Protein AF-A0A1H9HFQ7-F1 (afdb_monomer)

Structure (mmCIF, N/CA/C/O backbone):
data_AF-A0A1H9HFQ7-F1
#
_entry.id   AF-A0A1H9HFQ7-F1
#
loop_
_atom_site.group_PDB
_atom_site.id
_atom_site.type_symbol
_atom_site.label_atom_id
_atom_site.label_alt_id
_atom_site.label_comp_id
_atom_site.label_asym_id
_atom_site.label_entity_id
_atom_site.label_seq_id
_atom_site.pdbx_PDB_ins_code
_atom_site.Cartn_x
_atom_site.Cartn_y
_atom_site.Cartn_z
_atom_site.occupancy
_atom_site.B_iso_or_equiv
_atom_site.auth_seq_id
_atom_site.auth_comp_id
_atom_site.auth_asym_id
_atom_site.auth_atom_id
_atom_site.pdbx_PDB_model_num
ATOM 1 N N . MET A 1 1 ? 11.661 -43.656 69.652 1.00 51.31 1 MET A N 1
ATOM 2 C CA . MET A 1 1 ? 12.374 -43.570 68.359 1.00 51.31 1 MET A CA 1
ATOM 3 C C . MET A 1 1 ? 11.639 -44.403 67.321 1.00 51.31 1 MET A C 1
ATOM 5 O O . MET A 1 1 ? 11.671 -45.620 67.423 1.00 51.31 1 MET A O 1
ATOM 9 N N . LYS A 1 2 ? 10.961 -43.756 66.368 1.00 40.25 2 LYS A N 1
ATOM 10 C CA . LYS A 1 2 ? 10.751 -44.226 64.988 1.00 40.25 2 LYS A CA 1
ATOM 11 C C . LYS A 1 2 ? 10.043 -43.105 64.226 1.00 40.25 2 LYS A C 1
ATOM 13 O O . LYS A 1 2 ? 8.890 -42.792 64.491 1.00 40.25 2 LYS A O 1
ATOM 18 N N . ASN A 1 3 ? 10.821 -42.465 63.359 1.00 47.88 3 ASN A N 1
ATOM 19 C CA . ASN A 1 3 ? 10.400 -41.450 62.406 1.00 47.88 3 ASN A CA 1
ATOM 20 C C . ASN A 1 3 ? 9.482 -42.077 61.359 1.00 47.88 3 ASN A C 1
ATOM 22 O O . ASN A 1 3 ? 9.790 -43.151 60.841 1.00 47.88 3 ASN A O 1
ATOM 26 N N . THR A 1 4 ? 8.437 -41.370 60.946 1.00 53.72 4 THR A N 1
ATOM 27 C CA . THR A 1 4 ? 7.899 -41.540 59.592 1.00 53.72 4 THR A CA 1
ATOM 28 C C . THR A 1 4 ? 7.445 -40.182 59.082 1.00 53.72 4 THR A C 1
ATOM 30 O O . THR A 1 4 ? 6.406 -39.654 59.459 1.00 53.72 4 THR A O 1
ATOM 33 N N . LEU A 1 5 ? 8.326 -39.596 58.276 1.00 49.34 5 LEU A N 1
ATOM 34 C CA . LEU A 1 5 ? 8.140 -38.367 57.527 1.00 49.34 5 LEU A CA 1
ATOM 35 C C . LEU A 1 5 ? 7.297 -38.716 56.290 1.00 49.34 5 LEU A C 1
ATOM 37 O O . LEU A 1 5 ? 7.751 -39.488 55.448 1.00 49.34 5 LEU A O 1
ATOM 41 N N . VAL A 1 6 ? 6.080 -38.184 56.185 1.00 53.50 6 VAL A N 1
ATOM 42 C CA . VAL A 1 6 ? 5.262 -38.296 54.968 1.00 53.50 6 VAL A CA 1
ATOM 43 C C . VAL A 1 6 ? 5.455 -37.014 54.167 1.00 53.50 6 VAL A C 1
ATOM 45 O O . VAL A 1 6 ? 4.926 -35.961 54.512 1.00 53.50 6 VAL A O 1
ATOM 48 N N . LEU A 1 7 ? 6.275 -37.109 53.122 1.00 48.75 7 LEU A N 1
ATOM 49 C CA . LEU A 1 7 ? 6.513 -36.053 52.146 1.00 48.75 7 LEU A CA 1
ATOM 50 C C . LEU A 1 7 ? 5.450 -36.187 51.045 1.00 48.75 7 LEU A C 1
ATOM 52 O O . LEU A 1 7 ? 5.509 -37.120 50.245 1.00 48.75 7 LEU A O 1
ATOM 56 N N . LEU A 1 8 ? 4.467 -35.286 51.009 1.00 47.25 8 LEU A N 1
ATOM 57 C CA . LEU A 1 8 ? 3.477 -35.228 49.932 1.00 47.25 8 LEU A CA 1
ATOM 58 C C . LEU A 1 8 ? 3.855 -34.083 48.985 1.00 47.25 8 LEU A C 1
ATOM 60 O O . LEU A 1 8 ? 3.589 -32.911 49.239 1.00 47.25 8 LEU A O 1
ATOM 64 N N . LEU A 1 9 ? 4.553 -34.458 47.913 1.00 52.00 9 LEU A N 1
ATOM 65 C CA . LEU A 1 9 ? 4.860 -33.629 46.751 1.00 52.00 9 LEU A CA 1
ATOM 66 C C . LEU A 1 9 ? 3.558 -33.315 46.005 1.00 52.00 9 LEU A C 1
ATOM 68 O O . LEU A 1 9 ? 3.027 -34.166 45.293 1.00 52.00 9 LEU A O 1
ATOM 72 N N . LEU A 1 10 ? 3.051 -32.092 46.159 1.00 49.75 10 LEU A N 1
ATOM 73 C CA . LEU A 1 10 ? 1.998 -31.555 45.301 1.00 49.75 10 LEU A CA 1
ATOM 74 C C . LEU A 1 10 ? 2.628 -30.977 44.029 1.00 49.75 10 LEU A C 1
ATOM 76 O O . LEU A 1 10 ? 3.191 -29.886 43.991 1.00 49.75 10 LEU A O 1
ATOM 80 N N . SER A 1 11 ? 2.555 -31.832 43.018 1.00 55.56 11 SER A N 1
ATOM 81 C CA . SER A 1 11 ? 2.641 -31.640 41.576 1.00 55.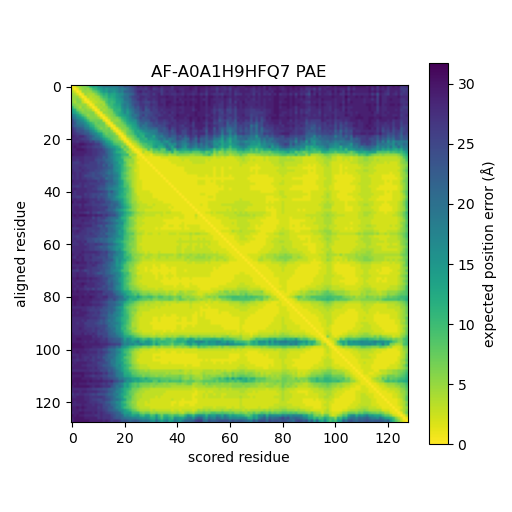56 11 SER A CA 1
ATOM 82 C C . SER A 1 11 ? 2.336 -30.231 41.046 1.00 55.56 11 SER A C 1
ATOM 84 O O . SER A 1 11 ? 1.239 -29.704 41.195 1.00 55.56 11 SER A O 1
ATOM 86 N N . PHE A 1 12 ? 3.324 -29.699 40.319 1.00 50.91 12 PHE A N 1
ATOM 87 C CA . PHE A 1 12 ? 3.217 -29.034 39.012 1.00 50.91 12 PHE A CA 1
ATOM 88 C C . PHE A 1 12 ? 1.823 -28.526 38.601 1.00 50.91 12 PHE A C 1
ATOM 90 O O . PHE A 1 12 ? 1.104 -29.166 37.835 1.00 50.91 12 PHE A O 1
ATOM 97 N N . GLY A 1 13 ? 1.509 -27.296 39.002 1.00 42.75 13 GLY A N 1
ATOM 98 C CA . GLY A 1 13 ? 0.617 -26.427 38.241 1.00 42.75 13 GLY A CA 1
ATOM 99 C C . GLY A 1 13 ? 1.408 -25.740 37.129 1.00 42.75 13 GLY A C 1
ATOM 100 O O . GLY A 1 13 ? 1.849 -24.605 37.293 1.00 42.75 13 GLY A O 1
ATOM 101 N N . LEU A 1 14 ? 1.627 -26.433 36.007 1.00 54.44 14 LEU A N 1
ATOM 102 C CA . LEU A 1 14 ? 2.007 -25.788 34.749 1.00 54.44 14 LEU A CA 1
ATOM 103 C C . LEU A 1 14 ? 0.812 -24.934 34.311 1.00 54.44 14 LEU A C 1
ATOM 105 O O . LEU A 1 14 ? -0.103 -25.408 33.643 1.00 54.44 14 LEU A O 1
ATOM 109 N N . PHE A 1 15 ? 0.799 -23.671 34.731 1.00 53.88 15 PHE A N 1
ATOM 110 C CA . PHE A 1 15 ? -0.054 -22.664 34.121 1.00 53.88 15 PHE A CA 1
ATOM 111 C C . PHE A 1 15 ? 0.430 -22.474 32.683 1.00 53.88 15 PHE A C 1
ATOM 113 O O . PHE A 1 15 ? 1.356 -21.710 32.420 1.00 53.88 15 PHE A O 1
ATOM 120 N N . SER A 1 16 ? -0.176 -23.195 31.743 1.00 52.75 16 SER A N 1
ATOM 121 C CA . SER A 1 16 ? -0.125 -22.839 30.330 1.00 52.75 16 SER A CA 1
ATOM 122 C C . SER A 1 16 ? -0.883 -21.525 30.162 1.00 52.75 16 SER A C 1
ATOM 124 O O . SER A 1 16 ? -2.089 -21.510 29.924 1.00 52.75 16 SER A O 1
ATOM 126 N N . THR A 1 17 ? -0.189 -20.404 30.349 1.00 55.19 17 THR A N 1
ATOM 127 C CA . THR A 1 17 ? -0.710 -19.101 29.955 1.00 55.19 17 THR A CA 1
ATOM 128 C C . THR A 1 17 ? -0.830 -19.086 28.433 1.00 55.19 17 THR A C 1
ATOM 130 O O . THR A 1 17 ? 0.102 -19.351 27.677 1.00 55.19 17 THR A O 1
ATOM 133 N N . THR A 1 18 ? -2.057 -18.874 27.992 1.00 51.81 18 THR A N 1
ATOM 134 C CA . THR A 1 18 ? -2.530 -18.927 26.614 1.00 51.81 18 THR A CA 1
ATOM 135 C C . THR A 1 18 ? -1.880 -17.854 25.735 1.00 51.81 18 THR A C 1
ATOM 137 O O . THR A 1 18 ? -2.074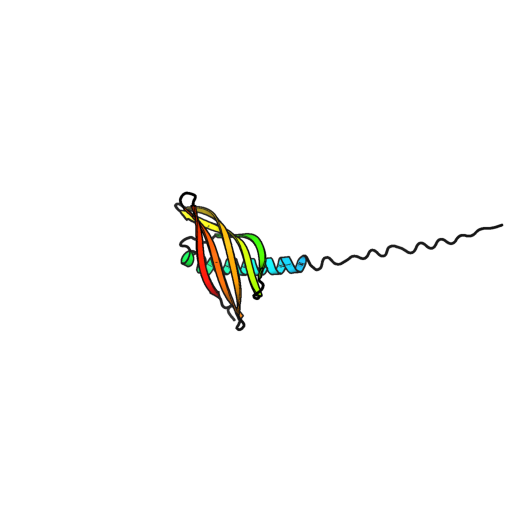 -16.663 25.977 1.00 51.81 18 THR A O 1
ATOM 140 N N . ASN A 1 19 ? -1.206 -18.261 24.653 1.00 51.22 19 ASN A N 1
ATOM 141 C CA . ASN A 1 19 ? -0.770 -17.396 23.542 1.00 51.22 19 ASN A CA 1
ATOM 142 C C . ASN A 1 19 ? -1.953 -16.994 22.630 1.00 51.22 19 ASN A C 1
ATOM 144 O O . ASN A 1 19 ? -1.927 -17.225 21.424 1.00 51.22 19 ASN A O 1
ATOM 148 N N . LEU A 1 20 ? -3.018 -16.410 23.187 1.00 48.84 20 LEU A N 1
ATOM 149 C CA . LEU A 1 20 ? -4.210 -16.029 22.410 1.00 48.84 20 LEU A CA 1
ATOM 150 C C . LEU A 1 20 ? -4.031 -14.718 21.612 1.00 48.84 20 LEU A C 1
ATOM 152 O O . LEU A 1 20 ? -4.886 -14.363 20.809 1.00 48.84 20 LEU A O 1
ATOM 156 N N . SER A 1 21 ? -2.924 -13.996 21.810 1.00 53.66 21 SER A N 1
ATOM 157 C CA . SER A 1 21 ? -2.655 -12.693 21.183 1.00 53.66 21 SER A CA 1
ATOM 158 C C . SER A 1 21 ? -1.915 -12.768 19.843 1.00 53.66 21 SER A C 1
ATOM 160 O O . SER A 1 21 ? -1.909 -11.792 19.097 1.00 53.66 21 SER A O 1
ATOM 162 N N . ALA A 1 22 ? -1.292 -13.903 19.511 1.00 54.16 22 ALA A N 1
ATOM 163 C CA . ALA A 1 22 ? -0.551 -14.055 18.256 1.00 54.16 22 ALA A CA 1
ATOM 164 C C . ALA A 1 22 ? -1.470 -14.391 17.067 1.00 54.16 22 ALA A C 1
ATOM 166 O O . ALA A 1 22 ? -1.236 -13.928 15.954 1.00 54.16 22 ALA A O 1
ATOM 167 N N . GLN A 1 23 ? -2.546 -15.151 17.303 1.00 56.72 23 GLN A N 1
ATOM 168 C CA . GLN A 1 23 ? -3.448 -15.610 16.242 1.00 56.72 23 GLN A CA 1
ATOM 169 C C . GLN A 1 23 ? -4.385 -14.501 15.731 1.00 56.72 23 GLN A C 1
ATOM 171 O O . GLN A 1 23 ? -4.669 -14.453 14.538 1.00 56.72 23 GLN A O 1
ATOM 176 N N . SER A 1 24 ? -4.810 -13.568 16.594 1.00 61.72 24 SER A N 1
ATOM 177 C CA . SER A 1 24 ? -5.664 -12.436 16.194 1.00 61.72 24 SER A CA 1
ATOM 178 C C . SER A 1 24 ? -4.948 -11.424 15.299 1.00 61.72 24 SER A C 1
ATOM 180 O O . SER A 1 24 ? -5.575 -10.794 14.452 1.00 61.72 24 SER A O 1
ATOM 182 N N . ASN A 1 25 ? -3.635 -11.255 15.481 1.00 65.44 25 ASN A N 1
ATOM 183 C CA . ASN A 1 25 ? -2.864 -10.276 14.715 1.00 65.44 25 ASN A CA 1
ATOM 184 C C . ASN A 1 25 ? -2.610 -10.753 13.280 1.00 65.44 25 ASN A C 1
ATOM 186 O O . ASN A 1 25 ? -2.677 -9.940 12.362 1.00 65.44 25 ASN A O 1
ATOM 190 N N . GLY A 1 26 ? -2.391 -12.059 13.084 1.00 78.31 26 GLY A N 1
ATOM 191 C CA . GLY A 1 26 ? -2.193 -12.635 11.751 1.00 78.31 26 GLY A CA 1
ATOM 192 C C . GLY A 1 26 ? -3.435 -12.544 10.859 1.00 78.31 26 GLY A C 1
ATOM 193 O O . GLY A 1 26 ? -3.315 -12.250 9.674 1.00 78.31 26 GLY A O 1
ATOM 194 N N . ASP A 1 27 ? -4.629 -12.732 11.427 1.00 87.38 27 ASP A N 1
ATOM 195 C CA . ASP A 1 27 ? -5.888 -12.607 10.678 1.00 87.38 27 ASP A CA 1
ATOM 196 C C . ASP A 1 27 ? -6.140 -11.159 10.221 1.00 87.38 27 ASP A C 1
ATOM 198 O O . ASP A 1 27 ? -6.446 -10.911 9.054 1.00 87.38 27 ASP A O 1
ATOM 202 N N . LEU A 1 28 ? -5.918 -10.181 11.108 1.00 88.56 28 LEU A N 1
ATOM 203 C CA . LEU A 1 28 ? -6.035 -8.768 10.748 1.00 88.56 28 LEU A CA 1
ATOM 204 C C . LEU A 1 28 ? -5.025 -8.373 9.662 1.00 88.56 28 LEU A C 1
ATOM 206 O O . LEU A 1 28 ? -5.401 -7.714 8.696 1.00 88.56 28 LEU A O 1
ATOM 210 N N . GLU A 1 29 ? -3.759 -8.775 9.793 1.00 90.06 29 GLU A N 1
ATOM 211 C CA . GLU A 1 29 ? -2.727 -8.481 8.791 1.00 90.06 29 GLU A CA 1
ATOM 212 C C . GLU A 1 29 ? -3.088 -9.044 7.418 1.00 90.06 29 GLU A C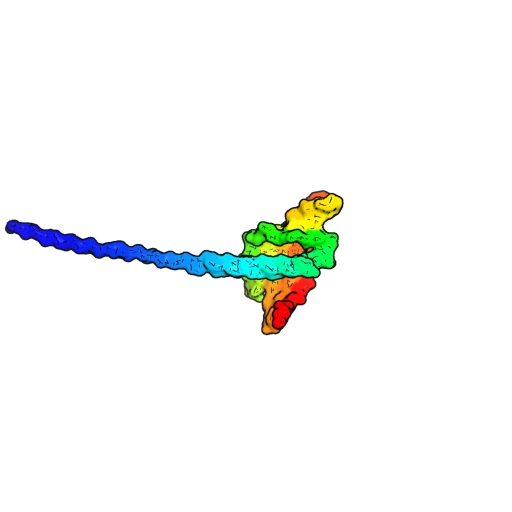 1
ATOM 214 O O . GLU A 1 29 ? -3.002 -8.333 6.414 1.00 90.06 29 GLU A O 1
ATOM 219 N N . TYR A 1 30 ? -3.567 -10.288 7.380 1.00 91.75 30 TYR A N 1
ATOM 220 C CA . TYR A 1 30 ? -4.022 -10.928 6.154 1.00 91.75 30 TYR A CA 1
ATOM 221 C C . TYR A 1 30 ? -5.188 -10.165 5.510 1.00 91.75 30 TYR A C 1
ATOM 223 O O . TYR A 1 30 ? -5.147 -9.859 4.316 1.00 91.75 30 TYR A O 1
ATOM 231 N N . GLN A 1 31 ? -6.210 -9.803 6.291 1.00 92.81 31 GLN A N 1
ATOM 232 C CA . GLN A 1 31 ? -7.367 -9.056 5.788 1.00 92.81 31 GLN A CA 1
ATOM 233 C C . GLN A 1 31 ? -6.975 -7.673 5.256 1.00 92.81 31 GLN A C 1
ATOM 235 O O . GLN A 1 31 ? -7.453 -7.262 4.198 1.00 92.81 31 GLN A O 1
ATOM 240 N N . ILE A 1 32 ? -6.085 -6.965 5.956 1.00 94.88 32 ILE A N 1
ATOM 241 C CA . ILE A 1 32 ? -5.591 -5.649 5.537 1.00 94.88 32 ILE A CA 1
ATOM 242 C C . ILE A 1 32 ? -4.717 -5.751 4.287 1.00 94.88 32 ILE A C 1
ATOM 244 O O . ILE A 1 32 ? -4.863 -4.927 3.386 1.00 94.88 32 ILE A O 1
ATOM 248 N N . THR A 1 33 ? -3.859 -6.766 4.197 1.00 94.88 33 THR A N 1
ATOM 249 C CA . THR A 1 33 ? -3.046 -7.016 3.000 1.00 94.88 33 THR A CA 1
ATOM 250 C C . THR A 1 33 ? -3.945 -7.261 1.799 1.00 94.88 33 THR A C 1
ATOM 252 O O . THR A 1 33 ? -3.848 -6.541 0.814 1.00 94.88 33 THR A O 1
ATOM 255 N N . LYS A 1 34 ? -4.919 -8.169 1.925 1.00 94.75 34 LYS A N 1
ATOM 256 C CA . LYS A 1 34 ? -5.886 -8.463 0.862 1.00 94.75 34 LYS A CA 1
ATOM 257 C C . LYS A 1 34 ? -6.696 -7.232 0.440 1.00 94.75 34 LYS A C 1
ATOM 259 O O . LYS A 1 34 ? -6.946 -7.031 -0.744 1.00 94.75 34 LYS A O 1
ATOM 264 N N . LEU A 1 35 ? -7.111 -6.402 1.398 1.00 95.31 35 LEU A N 1
ATOM 265 C CA . LEU A 1 35 ? -7.819 -5.151 1.120 1.00 95.31 35 LEU A CA 1
ATOM 266 C C . LEU A 1 35 ? -6.963 -4.186 0.290 1.00 95.31 35 LEU A C 1
ATOM 268 O O . LEU A 1 35 ? -7.459 -3.574 -0.656 1.00 95.31 35 LEU A O 1
ATOM 272 N N . LEU A 1 36 ? -5.694 -4.026 0.670 1.00 97.44 36 LEU A N 1
ATOM 273 C CA . LEU A 1 36 ? -4.760 -3.139 -0.013 1.00 97.44 36 LEU A CA 1
ATOM 274 C C . LEU A 1 36 ? -4.326 -3.694 -1.374 1.00 97.44 36 LEU A C 1
ATOM 276 O O . LEU A 1 36 ? -4.165 -2.899 -2.298 1.00 97.44 36 LEU A O 1
ATOM 280 N N . ASP A 1 37 ? -4.187 -5.013 -1.510 1.00 97.31 37 ASP A N 1
ATOM 281 C CA . ASP A 1 37 ? -3.917 -5.681 -2.786 1.00 97.31 37 ASP A CA 1
ATOM 282 C C . ASP A 1 37 ? -5.054 -5.426 -3.772 1.00 97.31 37 ASP A C 1
ATOM 284 O O . ASP A 1 37 ? -4.810 -4.860 -4.832 1.00 97.31 37 ASP A O 1
ATOM 288 N N . ASN A 1 38 ? -6.305 -5.689 -3.377 1.00 96.06 38 ASN A N 1
ATOM 289 C CA . ASN A 1 38 ? -7.475 -5.405 -4.215 1.00 96.06 38 ASN A CA 1
ATOM 290 C C . ASN A 1 38 ? -7.552 -3.920 -4.615 1.00 96.06 38 ASN A C 1
ATOM 292 O O . ASN A 1 38 ? -7.820 -3.586 -5.765 1.00 96.06 38 ASN A O 1
ATOM 296 N N . PHE A 1 39 ? -7.289 -3.004 -3.674 1.00 97.12 39 PHE A N 1
ATOM 297 C CA . PHE A 1 39 ? -7.225 -1.574 -3.982 1.00 97.12 39 PHE A CA 1
ATOM 298 C C . PHE A 1 39 ? -6.141 -1.262 -5.024 1.00 97.12 39 PHE A C 1
ATOM 300 O O . PHE A 1 39 ? -6.351 -0.420 -5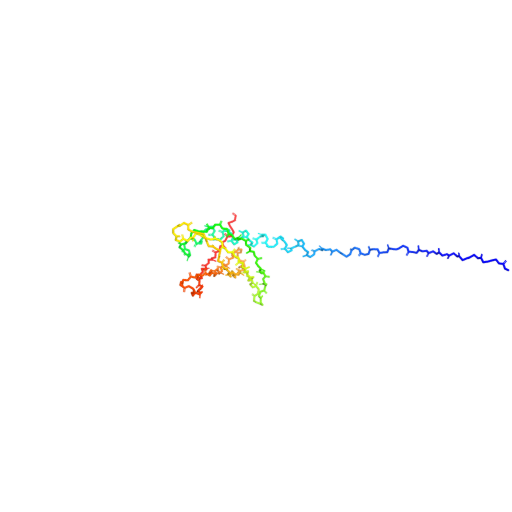.900 1.00 97.12 39 PHE A O 1
ATOM 307 N N . CYS A 1 40 ? -4.969 -1.890 -4.917 1.00 97.88 40 CYS A N 1
ATOM 308 C CA . CYS A 1 40 ? -3.887 -1.648 -5.857 1.00 97.88 40 CYS A CA 1
ATOM 309 C C . CYS A 1 40 ? -4.190 -2.259 -7.231 1.00 97.88 40 CYS A C 1
ATOM 311 O O . CYS A 1 40 ? -3.981 -1.581 -8.234 1.00 97.88 40 CYS A O 1
ATOM 313 N N . ASP A 1 41 ? -4.739 -3.468 -7.290 1.00 97.38 41 ASP A N 1
ATOM 314 C CA . ASP A 1 41 ? -5.189 -4.082 -8.542 1.00 97.38 41 ASP A CA 1
ATOM 315 C C . ASP A 1 41 ? -6.157 -3.164 -9.305 1.00 97.38 41 ASP A C 1
ATOM 317 O O . ASP A 1 41 ? -5.970 -2.921 -10.498 1.00 97.38 41 ASP A O 1
ATOM 321 N N . ASP A 1 42 ? -7.135 -2.576 -8.609 1.00 97.25 42 ASP A N 1
ATOM 322 C CA . ASP A 1 42 ? -8.174 -1.756 -9.239 1.00 97.25 42 ASP A CA 1
ATOM 323 C C . ASP A 1 42 ? -7.710 -0.339 -9.609 1.00 97.25 42 ASP A C 1
ATOM 325 O O . ASP A 1 42 ? -8.148 0.230 -10.615 1.00 97.25 42 ASP A O 1
ATOM 329 N N . TYR A 1 43 ? -6.867 0.288 -8.779 1.00 97.69 43 TYR A N 1
ATOM 330 C CA . TYR A 1 43 ? -6.623 1.733 -8.872 1.00 97.69 43 TYR A CA 1
ATOM 331 C C . TYR A 1 43 ? -5.171 2.132 -9.116 1.00 97.69 43 TYR A C 1
ATOM 333 O O . TYR A 1 43 ? -4.932 3.271 -9.523 1.00 97.69 43 TYR A O 1
ATOM 341 N N . PHE A 1 44 ? -4.193 1.258 -8.885 1.00 97.88 44 PHE A N 1
ATOM 342 C CA . PHE A 1 44 ? -2.785 1.661 -8.827 1.00 97.88 44 PHE A CA 1
ATOM 343 C C . PHE A 1 44 ? -2.271 2.232 -10.151 1.00 97.88 44 PHE A C 1
ATOM 345 O O . PHE A 1 44 ? -1.599 3.264 -10.145 1.00 97.88 44 PHE A O 1
ATOM 352 N N . GLU A 1 45 ? -2.617 1.621 -11.286 1.00 96.88 45 GLU A N 1
ATOM 353 C CA . GLU A 1 45 ? -2.193 2.118 -12.599 1.00 96.88 45 GLU A CA 1
ATOM 354 C C . GLU A 1 45 ? -2.803 3.488 -12.909 1.00 96.88 45 GLU A C 1
ATOM 356 O O . GLU A 1 45 ? -2.085 4.406 -13.300 1.00 96.88 45 GLU A O 1
ATOM 361 N N . GLY A 1 46 ? -4.092 3.680 -12.620 1.00 97.31 46 GLY A N 1
ATOM 362 C CA . GLY A 1 46 ? -4.746 4.982 -12.774 1.00 97.31 46 GLY A CA 1
ATOM 363 C C . GLY A 1 46 ? -4.205 6.056 -11.822 1.00 97.31 46 GLY A C 1
ATOM 364 O O . GLY A 1 46 ? -4.184 7.234 -12.170 1.00 97.31 46 GLY A O 1
ATOM 365 N N . CYS A 1 47 ? -3.754 5.667 -10.626 1.00 97.19 47 CYS A N 1
ATOM 366 C CA . CYS A 1 47 ? -3.183 6.575 -9.632 1.00 97.19 47 CYS A CA 1
ATOM 367 C C . CYS A 1 47 ? -1.730 6.970 -9.942 1.00 97.19 47 CYS A C 1
ATOM 369 O O . CYS A 1 47 ? -1.337 8.110 -9.700 1.00 97.19 47 CYS A O 1
ATOM 371 N N . PHE A 1 48 ? -0.912 6.024 -10.411 1.00 95.94 48 PHE A N 1
ATOM 372 C CA . PHE A 1 48 ? 0.547 6.173 -10.428 1.00 95.94 48 PHE A CA 1
ATOM 373 C C . PHE A 1 48 ? 1.187 5.978 -11.805 1.00 95.94 48 PHE A C 1
ATOM 375 O O . PHE A 1 48 ? 2.392 6.196 -11.928 1.00 95.94 48 PHE A O 1
ATOM 382 N N . GLY A 1 49 ? 0.420 5.575 -12.821 1.00 95.00 49 GLY A N 1
ATOM 383 C CA . GLY A 1 49 ? 0.897 5.356 -14.190 1.00 95.00 49 GLY A CA 1
ATOM 384 C C . GLY A 1 49 ? 1.757 4.104 -14.374 1.00 95.00 49 GLY A C 1
ATOM 385 O O . GLY A 1 49 ? 2.434 3.976 -15.389 1.00 95.00 49 GLY A O 1
ATOM 386 N N . TRP A 1 50 ? 1.768 3.199 -13.393 1.00 95.38 50 TRP A N 1
ATOM 387 C CA . TRP A 1 50 ? 2.568 1.973 -13.404 1.00 95.38 50 TRP A CA 1
ATOM 388 C C . TRP A 1 50 ? 1.691 0.772 -13.119 1.00 95.38 50 TRP A C 1
ATOM 390 O O . TRP A 1 50 ? 0.772 0.869 -12.314 1.00 95.38 50 TRP A O 1
ATOM 400 N N . ARG A 1 51 ? 2.016 -0.382 -13.699 1.00 97.06 51 ARG A N 1
ATOM 401 C CA . ARG A 1 51 ? 1.295 -1.614 -13.391 1.00 97.06 51 ARG A CA 1
ATOM 402 C C . ARG A 1 51 ? 1.644 -2.061 -11.977 1.00 97.06 51 ARG A C 1
ATOM 404 O O . ARG A 1 51 ? 2.827 -2.177 -11.640 1.00 97.06 51 ARG A O 1
ATOM 411 N N . TYR A 1 52 ? 0.628 -2.334 -11.175 1.00 98.12 52 TYR A N 1
ATOM 412 C CA . TYR A 1 52 ? 0.793 -3.032 -9.907 1.00 98.12 52 TYR A CA 1
ATOM 413 C C . TYR A 1 52 ? 1.172 -4.505 -10.143 1.00 98.12 52 TYR A C 1
ATOM 415 O O . TYR A 1 52 ? 0.888 -5.074 -11.203 1.00 98.12 52 TYR A O 1
ATOM 423 N N . LEU A 1 53 ? 1.907 -5.085 -9.193 1.00 97.69 53 LEU A N 1
ATOM 424 C CA . LEU A 1 53 ? 2.319 -6.488 -9.226 1.00 97.69 53 LEU A CA 1
ATOM 425 C C . LEU A 1 53 ? 1.886 -7.218 -7.954 1.00 97.69 53 LEU A C 1
ATOM 427 O O . LEU A 1 53 ? 1.226 -8.242 -8.070 1.00 97.69 53 LEU A O 1
ATOM 431 N N . ASP A 1 54 ? 2.270 -6.708 -6.783 1.00 98.12 54 ASP A N 1
ATOM 432 C CA . ASP A 1 54 ? 1.896 -7.247 -5.469 1.00 98.12 54 ASP A CA 1
ATOM 433 C C . ASP A 1 54 ? 2.345 -6.319 -4.325 1.00 98.12 54 ASP A C 1
ATOM 435 O O . ASP A 1 54 ? 3.275 -5.514 -4.476 1.00 98.12 54 ASP A O 1
ATOM 439 N N . ILE A 1 55 ? 1.714 -6.438 -3.154 1.00 97.88 55 ILE A N 1
ATOM 440 C CA . ILE A 1 55 ? 2.306 -5.990 -1.889 1.00 97.88 55 ILE A CA 1
ATOM 441 C C . ILE A 1 55 ? 3.214 -7.105 -1.385 1.00 97.88 55 ILE A C 1
ATOM 443 O O . ILE A 1 55 ? 2.776 -8.215 -1.106 1.00 97.88 55 ILE A O 1
ATOM 447 N N . THR A 1 56 ? 4.506 -6.814 -1.264 1.00 97.00 56 THR A N 1
ATOM 448 C CA . THR A 1 56 ? 5.500 -7.834 -0.910 1.00 97.00 56 THR A CA 1
ATOM 449 C C . THR A 1 56 ? 5.707 -7.968 0.594 1.00 97.00 56 THR A C 1
ATOM 451 O O . THR A 1 56 ? 6.270 -8.963 1.034 1.00 97.00 56 THR A O 1
ATOM 454 N N . ASP A 1 57 ? 5.358 -6.933 1.365 1.00 95.44 57 ASP A N 1
ATOM 455 C CA . ASP A 1 57 ? 5.595 -6.883 2.810 1.00 95.44 57 ASP A CA 1
ATOM 456 C C . ASP A 1 57 ? 4.731 -5.816 3.499 1.00 95.44 57 ASP A C 1
ATOM 458 O O . ASP A 1 57 ? 4.617 -4.689 2.997 1.00 95.44 57 ASP A O 1
ATOM 462 N N . ILE A 1 58 ? 4.204 -6.148 4.682 1.00 96.62 58 ILE A N 1
ATOM 463 C CA . ILE A 1 58 ? 3.619 -5.204 5.639 1.00 96.62 58 ILE A CA 1
ATOM 464 C C . ILE A 1 58 ? 4.595 -5.046 6.804 1.00 96.62 58 ILE A C 1
ATOM 466 O O . ILE A 1 58 ? 4.782 -5.940 7.620 1.00 96.62 58 ILE A O 1
ATOM 470 N N . LYS A 1 59 ? 5.192 -3.860 6.918 1.00 96.50 59 LYS A N 1
ATOM 471 C CA . LYS A 1 59 ? 6.200 -3.573 7.941 1.00 96.50 59 LYS A CA 1
ATOM 472 C C . LYS A 1 59 ? 5.591 -3.146 9.275 1.00 96.50 59 LYS A C 1
ATOM 474 O O . LYS A 1 59 ? 6.134 -3.445 10.335 1.00 96.50 59 LYS A O 1
ATOM 479 N N . GLU A 1 60 ? 4.523 -2.355 9.231 1.00 96.31 60 GLU A N 1
ATOM 480 C CA . GLU A 1 60 ? 3.878 -1.824 10.432 1.00 96.31 60 GLU A CA 1
ATOM 481 C C . GLU A 1 60 ? 2.390 -1.598 10.178 1.00 96.31 60 GLU A C 1
ATOM 483 O O . GLU A 1 60 ? 2.012 -0.989 9.174 1.00 96.31 60 GLU A O 1
ATOM 488 N N . MET A 1 61 ? 1.565 -2.000 11.144 1.00 97.06 61 MET A N 1
ATOM 489 C CA . MET A 1 61 ? 0.176 -1.574 11.274 1.00 97.06 61 MET A CA 1
ATOM 490 C C . MET A 1 61 ? -0.011 -0.876 12.615 1.00 97.06 61 MET A C 1
ATOM 492 O O . MET A 1 61 ? 0.276 -1.435 13.673 1.00 97.06 61 MET A O 1
ATOM 496 N N . LYS A 1 62 ? -0.508 0.357 12.580 1.00 96.25 62 LYS A N 1
ATOM 497 C CA . LYS A 1 62 ? -0.660 1.198 13.763 1.00 96.25 62 LYS A CA 1
ATOM 498 C C . LYS A 1 62 ? -1.999 1.913 13.755 1.00 96.25 62 LYS A C 1
ATOM 500 O O . LYS A 1 62 ? -2.278 2.728 12.875 1.00 96.25 62 LYS A O 1
ATOM 505 N N . LYS A 1 63 ? -2.811 1.660 14.781 1.00 95.75 63 LYS A N 1
ATOM 506 C CA . LYS A 1 63 ? -4.020 2.446 15.038 1.00 95.75 63 LYS A CA 1
ATOM 507 C C . LYS A 1 63 ? -3.624 3.851 15.500 1.00 95.75 63 LYS A C 1
ATOM 509 O O . LYS A 1 63 ? -2.804 4.010 16.404 1.00 95.75 63 LYS A O 1
ATOM 514 N N . LEU A 1 64 ? -4.175 4.865 14.848 1.00 95.75 64 LEU A N 1
ATOM 515 C CA . LEU A 1 64 ? -3.981 6.273 15.175 1.00 95.75 64 LEU A CA 1
ATOM 516 C C . LEU A 1 64 ? -4.985 6.715 16.252 1.00 95.75 64 LEU A C 1
ATOM 518 O O . LEU A 1 64 ? -5.998 6.054 16.487 1.00 95.75 64 LEU A O 1
ATOM 522 N N . SER A 1 65 ? -4.709 7.844 16.909 1.00 94.38 65 SER A N 1
ATOM 523 C CA . SER A 1 65 ? -5.555 8.391 17.984 1.00 94.38 65 SER A CA 1
ATOM 524 C C . SER A 1 65 ? -6.965 8.764 17.522 1.00 94.38 65 SER A C 1
ATOM 526 O O . SER A 1 65 ? -7.895 8.743 18.319 1.00 94.38 65 SER A O 1
ATOM 528 N N . ASP A 1 66 ? -7.132 9.065 16.236 1.00 92.25 66 ASP A N 1
ATOM 529 C CA . ASP A 1 66 ? -8.414 9.379 15.601 1.00 92.25 66 ASP A CA 1
ATOM 530 C C . ASP A 1 66 ? -9.164 8.136 15.086 1.00 92.25 66 ASP A C 1
ATOM 532 O O . ASP A 1 66 ? -10.154 8.253 14.368 1.00 92.25 66 ASP A O 1
ATOM 536 N N . GLY A 1 67 ? -8.694 6.934 15.434 1.00 90.50 67 GLY A N 1
ATOM 537 C CA . GLY A 1 67 ? -9.330 5.671 15.070 1.00 90.50 67 GLY A CA 1
ATOM 538 C C . GLY A 1 67 ? -8.976 5.144 13.679 1.00 90.50 67 GLY A C 1
ATOM 539 O O . GLY A 1 67 ? -9.351 4.013 13.372 1.00 90.50 67 GLY A O 1
ATOM 540 N N . ARG A 1 68 ? -8.222 5.891 12.860 1.00 96.19 68 ARG A N 1
AT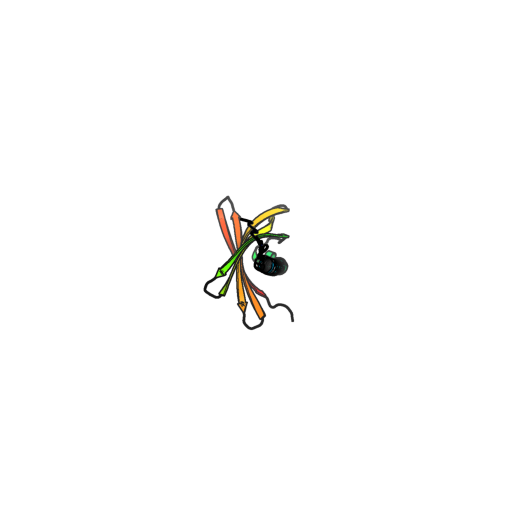OM 541 C CA . ARG A 1 68 ? -7.724 5.403 11.563 1.00 96.19 68 ARG A CA 1
ATOM 542 C C . ARG A 1 68 ? -6.645 4.338 11.744 1.00 96.19 68 ARG A C 1
ATOM 544 O O . ARG A 1 68 ? -5.933 4.324 12.748 1.00 96.19 68 ARG A O 1
ATOM 551 N N . LEU A 1 69 ? -6.478 3.471 10.748 1.00 97.12 69 LEU A N 1
ATOM 552 C CA . LEU A 1 69 ? -5.384 2.499 10.708 1.00 97.12 69 LEU A CA 1
ATOM 553 C C . LEU A 1 69 ? -4.318 2.967 9.714 1.00 97.12 69 LEU A C 1
ATOM 555 O O . LEU A 1 69 ? -4.598 3.110 8.527 1.00 97.12 69 LEU A O 1
ATOM 559 N N . LYS A 1 70 ? -3.099 3.216 10.196 1.00 98.19 70 LYS A N 1
ATOM 560 C CA . LYS A 1 70 ? -1.929 3.461 9.350 1.00 98.19 70 LYS A CA 1
ATOM 561 C C . LYS A 1 70 ? -1.229 2.137 9.074 1.00 98.19 70 LYS A C 1
ATOM 563 O O . LYS A 1 70 ? -0.931 1.400 10.007 1.00 98.19 70 LYS A O 1
ATOM 568 N N . VAL A 1 71 ? -0.926 1.879 7.812 1.00 98.31 71 VAL A N 1
ATOM 569 C CA . VAL A 1 71 ? -0.202 0.703 7.336 1.00 98.31 71 VAL A CA 1
ATOM 570 C C . VAL A 1 71 ? 1.013 1.184 6.556 1.00 98.31 71 VAL A C 1
ATOM 572 O O . VAL A 1 71 ? 0.904 2.108 5.752 1.00 98.31 71 VAL A O 1
ATOM 575 N N . THR A 1 72 ? 2.180 0.598 6.791 1.00 98.56 72 THR A N 1
ATOM 576 C CA . THR A 1 72 ? 3.377 0.861 5.983 1.00 98.56 72 THR A CA 1
ATOM 577 C C . THR A 1 72 ? 3.968 -0.445 5.498 1.00 98.56 72 THR A C 1
ATOM 579 O O . THR A 1 72 ? 3.903 -1.453 6.200 1.00 98.56 72 THR A O 1
ATOM 582 N N . GLY A 1 73 ? 4.549 -0.430 4.307 1.00 98.19 73 GLY A N 1
ATOM 583 C CA . GLY A 1 73 ? 5.065 -1.645 3.699 1.00 98.19 73 GLY A CA 1
ATOM 584 C C . GLY A 1 73 ? 5.782 -1.389 2.387 1.00 98.19 73 G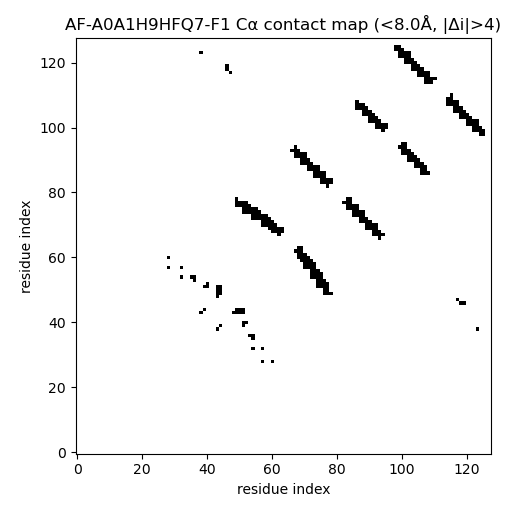LY A C 1
ATOM 585 O O . GLY A 1 73 ? 6.196 -0.260 2.094 1.00 98.19 73 GLY A O 1
ATOM 586 N N . THR A 1 74 ? 5.916 -2.452 1.603 1.00 98.38 74 THR A N 1
ATOM 587 C CA . THR A 1 74 ? 6.550 -2.426 0.285 1.00 98.38 74 THR A CA 1
ATOM 588 C C . THR A 1 74 ? 5.578 -2.920 -0.774 1.00 98.38 74 THR A C 1
ATOM 590 O O . THR A 1 74 ? 4.977 -3.980 -0.631 1.00 98.38 74 THR A O 1
ATOM 593 N N . VAL A 1 75 ? 5.443 -2.146 -1.846 1.00 98.44 75 VAL A N 1
ATOM 594 C CA . VAL A 1 75 ? 4.683 -2.505 -3.041 1.00 98.44 75 VAL A CA 1
ATOM 595 C C . VAL A 1 75 ? 5.643 -2.695 -4.202 1.00 98.44 75 VAL A C 1
ATOM 597 O O . VAL A 1 75 ? 6.597 -1.926 -4.369 1.00 98.44 75 VAL A O 1
ATOM 600 N N . ARG A 1 76 ? 5.392 -3.717 -5.010 1.00 98.25 76 ARG A N 1
ATOM 601 C CA . ARG A 1 76 ? 6.137 -3.981 -6.229 1.00 98.25 76 ARG A CA 1
ATOM 602 C C . ARG A 1 76 ? 5.324 -3.519 -7.429 1.00 98.25 76 ARG A C 1
ATOM 604 O O . ARG A 1 76 ? 4.131 -3.793 -7.542 1.00 98.25 76 ARG A O 1
ATOM 611 N N . ASN A 1 77 ? 5.971 -2.782 -8.323 1.00 97.62 77 ASN A N 1
ATOM 612 C CA . ASN A 1 77 ? 5.339 -2.245 -9.522 1.00 97.62 77 ASN A CA 1
ATOM 613 C C . ASN A 1 77 ? 6.289 -2.262 -10.720 1.00 97.62 77 ASN A C 1
ATOM 615 O O . ASN A 1 77 ? 7.513 -2.293 -10.556 1.00 97.62 77 ASN A O 1
ATOM 619 N N . SER A 1 78 ? 5.724 -2.208 -11.925 1.00 96.94 78 SER A N 1
ATOM 620 C CA . SER A 1 78 ? 6.516 -2.053 -13.145 1.00 96.94 78 SER A CA 1
ATOM 621 C C . SER A 1 78 ? 7.162 -0.667 -13.226 1.00 96.94 78 SER A C 1
ATOM 623 O O . SER A 1 78 ? 6.676 0.306 -12.650 1.00 96.94 78 SER A O 1
ATOM 625 N N . GLY A 1 79 ? 8.281 -0.581 -13.930 1.00 92.94 79 GLY A N 1
ATOM 626 C CA . GLY A 1 79 ? 8.980 0.650 -14.266 1.00 92.94 79 GLY A CA 1
ATOM 627 C C . GLY A 1 79 ? 9.190 0.783 -15.769 1.00 92.94 79 GLY A C 1
ATOM 628 O O . GLY A 1 79 ? 8.700 -0.014 -16.576 1.00 92.94 79 GLY A O 1
ATOM 629 N N . TRP A 1 80 ? 9.963 1.796 -16.153 1.00 88.69 80 TRP A N 1
ATOM 630 C CA . TRP A 1 80 ? 10.366 1.995 -17.543 1.00 88.69 80 TRP A CA 1
ATOM 631 C C . TRP A 1 80 ? 11.108 0.767 -18.083 1.00 88.69 80 TRP A C 1
ATOM 633 O O . TRP A 1 80 ? 11.831 0.089 -17.349 1.00 88.69 80 TRP A O 1
ATOM 643 N N . PHE A 1 81 ? 10.934 0.491 -19.378 1.00 91.00 81 PHE A N 1
ATOM 644 C CA . PHE A 1 81 ? 11.607 -0.604 -20.089 1.00 91.00 81 PHE A CA 1
ATOM 645 C C . PHE A 1 81 ? 11.393 -1.999 -19.467 1.00 91.00 81 PHE A C 1
ATOM 647 O O . PHE A 1 81 ? 12.273 -2.851 -19.536 1.00 91.00 81 PHE A O 1
ATOM 654 N N . GLY A 1 82 ? 10.238 -2.234 -18.833 1.00 87.56 82 GLY A N 1
ATOM 655 C CA . GLY A 1 82 ? 9.901 -3.532 -18.235 1.00 87.56 82 GLY A CA 1
ATOM 656 C C . GLY A 1 82 ? 10.656 -3.847 -16.940 1.00 87.56 82 GLY A C 1
ATOM 657 O O . GLY A 1 82 ? 10.609 -4.977 -16.458 1.00 87.56 82 GLY A O 1
ATOM 658 N N . THR A 1 83 ? 11.345 -2.864 -16.357 1.00 95.12 83 THR A N 1
ATOM 659 C CA . THR A 1 83 ? 11.967 -3.023 -15.039 1.00 95.12 83 THR A CA 1
ATOM 660 C C . THR A 1 83 ? 10.912 -3.218 -13.951 1.00 95.12 83 THR A C 1
ATOM 662 O O . THR A 1 83 ? 9.737 -2.901 -14.123 1.00 95.12 83 THR A O 1
ATOM 665 N N . THR A 1 84 ? 11.329 -3.769 -12.815 1.00 97.12 84 THR A N 1
ATOM 666 C CA . THR A 1 84 ? 10.481 -3.925 -11.631 1.00 97.12 84 THR A CA 1
ATOM 667 C C . THR A 1 84 ? 11.100 -3.162 -10.473 1.00 97.12 84 THR A C 1
ATOM 669 O O . THR A 1 84 ? 12.319 -3.171 -10.288 1.00 97.12 84 THR A O 1
ATOM 672 N N . HIS A 1 85 ? 10.263 -2.498 -9.685 1.00 96.00 85 HIS A N 1
ATOM 673 C CA . HIS A 1 85 ? 10.697 -1.725 -8.534 1.00 96.00 85 HIS A CA 1
ATOM 674 C C . HIS A 1 85 ? 9.940 -2.133 -7.284 1.00 96.00 85 HIS A C 1
ATOM 676 O O . HIS A 1 85 ? 8.720 -2.245 -7.311 1.00 96.00 85 HIS A O 1
ATOM 682 N N . ASN A 1 86 ? 10.675 -2.244 -6.182 1.00 97.38 86 ASN A N 1
ATOM 683 C CA . ASN A 1 86 ? 10.113 -2.279 -4.841 1.00 97.38 86 ASN A CA 1
ATOM 684 C C . ASN A 1 86 ? 10.090 -0.848 -4.303 1.00 97.38 86 ASN A C 1
ATOM 686 O O . ASN A 1 86 ? 11.129 -0.182 -4.240 1.00 97.38 86 ASN A O 1
ATOM 690 N N . ARG A 1 87 ? 8.904 -0.355 -3.959 1.00 97.31 87 ARG A N 1
ATOM 691 C CA . ARG A 1 87 ? 8.677 1.001 -3.458 1.00 97.31 87 ARG A CA 1
ATOM 692 C C . ARG A 1 87 ? 8.036 0.927 -2.091 1.00 97.31 87 ARG A C 1
ATOM 694 O O . ARG A 1 87 ? 7.154 0.109 -1.856 1.00 97.31 87 ARG A O 1
ATOM 701 N N . LYS A 1 88 ? 8.454 1.812 -1.193 1.00 98.31 88 LYS A N 1
ATOM 702 C CA . LYS A 1 88 ? 7.757 1.963 0.083 1.00 98.31 88 LYS A CA 1
ATOM 703 C C . LYS A 1 88 ? 6.364 2.534 -0.164 1.00 98.31 88 LYS A C 1
ATOM 705 O O . LYS A 1 88 ? 6.184 3.362 -1.062 1.00 98.31 88 LYS A O 1
ATOM 710 N N . PHE A 1 89 ? 5.408 2.144 0.665 1.00 98.56 89 PHE A N 1
ATOM 711 C CA . PHE A 1 89 ? 4.109 2.798 0.721 1.00 98.56 89 PHE A CA 1
ATOM 712 C C . PHE A 1 89 ? 3.698 3.132 2.155 1.00 98.56 89 PHE A C 1
ATOM 714 O O . PHE A 1 89 ? 4.179 2.539 3.126 1.00 98.56 89 PHE A O 1
ATOM 721 N N . ILE A 1 90 ? 2.784 4.091 2.264 1.00 98.56 90 ILE A N 1
ATOM 722 C CA . ILE A 1 90 ? 2.043 4.421 3.477 1.00 98.56 90 ILE A CA 1
ATOM 723 C C . ILE A 1 90 ? 0.568 4.454 3.093 1.00 98.56 90 ILE A C 1
ATOM 725 O O . ILE A 1 90 ? 0.170 5.260 2.262 1.00 98.56 90 ILE A O 1
ATOM 729 N N . ALA A 1 91 ? -0.249 3.611 3.708 1.00 98.62 91 ALA A N 1
ATOM 730 C CA . ALA A 1 91 ? -1.694 3.644 3.556 1.00 98.62 91 ALA A CA 1
ATOM 731 C C . ALA A 1 91 ? -2.344 4.097 4.864 1.00 98.62 91 ALA A C 1
ATOM 733 O O . ALA A 1 91 ? -1.959 3.666 5.948 1.00 98.62 91 ALA A O 1
ATOM 734 N N . THR A 1 92 ? -3.340 4.973 4.780 1.00 98.44 92 THR A N 1
ATOM 735 C CA . THR A 1 92 ? -4.219 5.294 5.908 1.00 98.44 92 THR A CA 1
ATOM 736 C C . THR A 1 92 ? -5.638 4.877 5.567 1.00 98.44 92 THR A C 1
ATOM 738 O O . THR A 1 92 ? -6.199 5.345 4.576 1.00 98.44 92 THR A O 1
ATOM 741 N N . LEU A 1 93 ? -6.206 4.013 6.404 1.00 97.81 93 LEU A N 1
ATOM 742 C CA . LEU A 1 93 ? -7.547 3.466 6.268 1.00 97.81 93 LEU A CA 1
ATOM 743 C C . LEU A 1 93 ? -8.493 4.171 7.241 1.00 97.81 93 LEU A C 1
ATOM 745 O O . LEU A 1 93 ? -8.268 4.174 8.456 1.00 97.81 93 LEU A O 1
ATOM 749 N N . THR A 1 94 ? -9.562 4.745 6.698 1.00 96.62 94 THR A N 1
ATOM 750 C CA . THR A 1 94 ? -10.671 5.320 7.461 1.00 96.62 94 THR A CA 1
ATOM 751 C C . THR A 1 94 ? -11.923 4.490 7.200 1.00 96.62 94 THR A C 1
ATOM 753 O O . THR A 1 94 ? -12.492 4.555 6.108 1.00 96.62 94 THR A O 1
ATOM 756 N N . PHE A 1 95 ? -12.348 3.726 8.204 1.00 91.88 95 PHE A N 1
ATOM 757 C CA . PHE A 1 95 ? -13.586 2.947 8.172 1.00 91.88 95 PHE A CA 1
ATOM 758 C C . PHE A 1 95 ? -14.784 3.885 8.364 1.00 91.88 95 PHE A C 1
ATOM 760 O O . PHE A 1 95 ? -14.837 4.634 9.340 1.00 91.88 95 PHE A O 1
ATOM 767 N N . LEU A 1 96 ? -15.710 3.893 7.406 1.00 88.94 96 LEU A N 1
ATOM 768 C CA . LEU A 1 96 ? -16.909 4.730 7.419 1.00 88.94 96 LEU A CA 1
ATOM 769 C C . LEU A 1 96 ? -18.089 3.949 8.011 1.00 88.94 96 LEU A C 1
ATOM 771 O O . LEU A 1 96 ? -18.139 2.728 7.937 1.00 88.94 96 LEU A O 1
ATOM 775 N N . THR A 1 97 ? -19.079 4.659 8.552 1.00 81.12 97 THR A N 1
ATOM 776 C CA . THR A 1 97 ? -20.260 4.059 9.203 1.00 81.12 97 THR A CA 1
ATOM 777 C C . THR A 1 97 ? -21.198 3.307 8.254 1.00 81.12 97 THR A C 1
ATOM 779 O O . THR A 1 97 ? -22.036 2.549 8.721 1.00 81.12 97 THR A O 1
ATOM 782 N N . ASN A 1 98 ? -21.077 3.522 6.940 1.00 77.75 98 ASN A N 1
ATOM 783 C CA . ASN A 1 98 ? -21.939 2.935 5.905 1.00 77.75 98 ASN A CA 1
ATOM 784 C C . ASN A 1 98 ? -21.190 1.850 5.107 1.00 77.75 98 ASN A C 1
ATOM 786 O O . ASN A 1 98 ? -21.242 1.843 3.877 1.00 77.75 98 ASN A O 1
ATOM 790 N N . ASP A 1 99 ? -20.395 1.034 5.801 1.00 78.88 99 ASP A N 1
ATOM 791 C CA . ASP A 1 99 ? -19.557 -0.060 5.278 1.00 78.88 99 ASP A CA 1
ATOM 792 C C . ASP A 1 99 ? -18.467 0.330 4.262 1.00 78.88 99 ASP A C 1
ATOM 794 O O . ASP A 1 99 ? -17.686 -0.511 3.835 1.00 78.88 99 ASP A O 1
ATOM 798 N N . GLY A 1 100 ? -18.349 1.604 3.883 1.00 88.69 100 GLY A N 1
ATOM 799 C CA . GLY A 1 100 ? -17.271 2.082 3.016 1.00 88.69 100 GLY A CA 1
ATOM 800 C C . GLY A 1 100 ? -15.930 2.214 3.744 1.00 88.69 100 GLY A C 1
ATOM 801 O O . GLY A 1 100 ? -15.872 2.532 4.931 1.00 88.69 100 GLY A O 1
ATOM 802 N N . ILE A 1 101 ? -14.828 2.060 3.016 1.00 95.19 101 ILE A N 1
ATOM 803 C CA . ILE A 1 101 ? -13.475 2.315 3.519 1.00 95.19 101 ILE A CA 1
ATOM 804 C C . ILE A 1 101 ? -12.826 3.358 2.620 1.00 95.19 101 ILE A C 1
ATOM 806 O O . ILE A 1 101 ? -12.724 3.184 1.408 1.00 95.19 101 ILE A O 1
ATOM 810 N N . THR A 1 102 ? -12.377 4.466 3.204 1.00 96.81 102 THR A N 1
ATOM 811 C CA . THR A 1 102 ? -11.510 5.408 2.489 1.00 96.81 102 THR A CA 1
ATOM 812 C C . THR A 1 102 ? -10.060 5.013 2.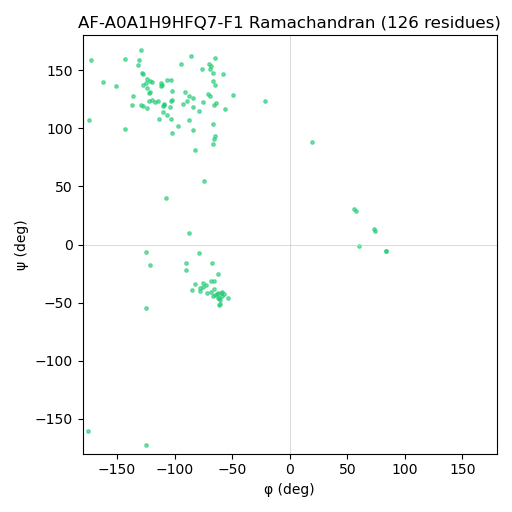691 1.00 96.81 102 THR A C 1
ATOM 814 O O . THR A 1 102 ? -9.588 4.956 3.825 1.00 96.81 102 THR A O 1
ATOM 817 N N . ILE A 1 103 ? -9.353 4.803 1.587 1.00 98.19 103 ILE A N 1
ATOM 818 C CA . ILE A 1 103 ? -7.933 4.479 1.548 1.00 98.19 103 ILE A CA 1
ATOM 819 C C . ILE A 1 103 ? -7.201 5.685 0.972 1.00 98.19 103 ILE A C 1
ATOM 821 O O . ILE A 1 103 ? -7.475 6.104 -0.154 1.00 98.19 103 ILE A O 1
ATOM 825 N N . ASN A 1 104 ? -6.291 6.261 1.755 1.00 98.38 104 ASN A N 1
ATOM 826 C CA . ASN A 1 104 ? -5.291 7.198 1.254 1.00 98.38 104 ASN A CA 1
ATOM 827 C C . ASN A 1 104 ? -3.948 6.471 1.154 1.00 98.38 104 ASN A C 1
ATOM 829 O O . ASN A 1 104 ? -3.369 6.140 2.189 1.00 98.38 104 ASN A O 1
ATOM 833 N N . PHE A 1 105 ? -3.505 6.188 -0.068 1.00 98.56 105 PHE A N 1
ATOM 834 C CA . PHE A 1 105 ? -2.316 5.407 -0.380 1.00 98.56 105 PHE A CA 1
ATOM 835 C C . PHE A 1 105 ? -1.228 6.313 -0.959 1.00 98.56 105 PHE A C 1
ATOM 837 O O . PHE A 1 105 ? -1.365 6.841 -2.061 1.00 98.56 105 PHE A O 1
ATOM 844 N N . SER A 1 106 ? -0.134 6.460 -0.226 1.00 98.56 106 SER A N 1
ATOM 845 C CA . SER A 1 106 ? 1.055 7.207 -0.621 1.00 98.56 106 SER A CA 1
ATOM 846 C C . SER A 1 106 ? 2.141 6.237 -1.059 1.00 98.56 106 SER A C 1
ATOM 848 O O . SER A 1 106 ? 2.547 5.370 -0.285 1.00 98.56 106 SER A O 1
ATOM 850 N N . LYS A 1 107 ? 2.653 6.394 -2.276 1.00 98.06 107 LYS A N 1
ATOM 851 C CA . LYS A 1 107 ? 3.722 5.560 -2.833 1.00 98.06 107 LYS A CA 1
ATOM 852 C C . LYS A 1 107 ? 5.005 6.363 -2.996 1.00 98.06 107 LYS A C 1
ATOM 854 O O . LYS A 1 107 ? 4.990 7.463 -3.545 1.00 98.06 107 LYS A O 1
ATOM 859 N N . GLN A 1 108 ? 6.127 5.763 -2.617 1.00 97.81 108 GLN A N 1
ATOM 860 C CA . GLN A 1 108 ? 7.454 6.300 -2.886 1.00 97.81 108 GLN A CA 1
ATOM 861 C C . GLN A 1 108 ? 7.734 6.329 -4.402 1.00 97.81 108 GLN A C 1
ATOM 863 O O . GLN A 1 108 ? 7.476 5.370 -5.146 1.00 97.81 108 GLN A O 1
ATOM 868 N N . ALA A 1 109 ? 8.324 7.422 -4.864 1.00 92.69 109 ALA A N 1
ATOM 869 C CA . ALA A 1 109 ? 8.939 7.561 -6.172 1.00 92.69 109 ALA A CA 1
ATOM 870 C C . ALA A 1 109 ? 10.398 7.994 -5.988 1.00 92.69 109 ALA A C 1
ATOM 872 O O . ALA A 1 109 ? 10.726 8.750 -5.079 1.00 92.69 109 ALA A O 1
ATOM 873 N N . ILE A 1 110 ? 11.290 7.476 -6.832 1.00 89.25 110 ILE A N 1
ATOM 874 C CA . ILE A 1 110 ? 12.696 7.892 -6.854 1.00 89.25 110 ILE A CA 1
ATOM 875 C C . ILE A 1 110 ? 13.003 8.344 -8.271 1.00 89.25 110 ILE A C 1
ATOM 877 O O . ILE A 1 110 ? 12.915 7.535 -9.197 1.00 89.25 110 ILE A O 1
ATOM 881 N N . ASN A 1 111 ? 13.361 9.615 -8.427 1.00 86.12 111 ASN A N 1
ATOM 882 C CA . ASN A 1 111 ? 13.774 10.193 -9.699 1.00 86.12 111 ASN A CA 1
ATOM 883 C C . ASN A 1 111 ? 15.128 10.885 -9.514 1.00 86.12 111 ASN A C 1
ATOM 885 O O . ASN A 1 111 ? 15.259 11.763 -8.667 1.00 86.12 111 ASN A O 1
ATOM 889 N N . GLY A 1 112 ? 16.153 10.440 -10.246 1.00 83.88 112 GLY A N 1
ATOM 890 C CA . GLY A 1 112 ? 17.505 11.000 -10.127 1.00 83.88 112 GLY A CA 1
ATOM 891 C C . GLY A 1 112 ? 18.102 10.931 -8.713 1.00 83.88 112 GLY A C 1
ATOM 892 O O . GLY A 1 112 ? 18.876 11.802 -8.339 1.00 83.88 112 GLY A O 1
ATOM 893 N N . GLY A 1 113 ? 17.710 9.939 -7.904 1.00 86.56 113 GLY A N 1
ATOM 894 C CA . GLY A 1 113 ? 18.156 9.795 -6.511 1.00 86.56 113 GLY A CA 1
ATOM 895 C C . GLY A 1 113 ? 17.378 10.629 -5.487 1.00 86.56 113 GLY A C 1
ATOM 896 O O . GLY A 1 113 ? 17.584 10.448 -4.290 1.00 86.56 113 GLY A O 1
ATOM 897 N N . VAL A 1 114 ? 16.450 11.486 -5.922 1.00 91.44 114 VAL A N 1
ATOM 898 C CA . VAL A 1 114 ? 15.561 12.236 -5.028 1.00 91.44 114 VAL A CA 1
ATOM 899 C C . VAL A 1 114 ? 14.322 11.402 -4.724 1.00 91.44 114 VAL A C 1
ATOM 901 O O . VAL A 1 114 ? 13.655 10.908 -5.637 1.00 91.44 114 VAL A O 1
ATOM 904 N N . GLU A 1 115 ? 14.020 11.250 -3.436 1.00 93.62 115 GLU A N 1
ATOM 905 C CA . GLU A 1 115 ? 12.801 10.600 -2.963 1.00 93.62 115 GLU A CA 1
ATOM 906 C C . GLU A 1 115 ? 11.638 11.595 -2.939 1.00 93.62 115 GLU A C 1
ATOM 908 O O . GLU A 1 115 ? 11.717 12.656 -2.321 1.00 93.62 115 GLU A O 1
ATOM 913 N N . THR A 1 116 ? 10.541 11.225 -3.592 1.00 95.69 116 THR A N 1
ATOM 914 C CA . THR A 1 116 ? 9.262 11.934 -3.542 1.00 95.69 116 THR A CA 1
ATOM 915 C C . THR A 1 116 ? 8.133 10.958 -3.224 1.00 95.69 116 THR A C 1
ATOM 917 O O . THR A 1 116 ? 8.308 9.737 -3.258 1.00 95.69 116 THR A O 1
ATOM 920 N N . TRP A 1 117 ? 6.962 11.498 -2.894 1.00 97.12 117 TRP A N 1
ATOM 921 C CA . TRP A 1 117 ? 5.768 10.723 -2.576 1.00 97.12 117 TRP A CA 1
ATOM 922 C C . TRP A 1 117 ? 4.620 11.160 -3.476 1.00 97.12 117 TRP A C 1
ATOM 924 O O . TRP A 1 117 ? 4.465 12.345 -3.771 1.00 97.12 117 TRP A O 1
ATOM 934 N N . SER A 1 118 ? 3.843 10.192 -3.947 1.00 96.62 118 SER A N 1
ATOM 935 C CA . SER A 1 118 ? 2.633 10.431 -4.728 1.00 96.62 118 SER A CA 1
ATOM 936 C C . SER A 1 118 ? 1.458 9.801 -4.011 1.00 96.62 118 SER A C 1
ATOM 938 O O . SER A 1 118 ? 1.533 8.634 -3.623 1.00 96.62 118 SER A O 1
ATOM 940 N N . ASP A 1 119 ? 0.384 10.564 -3.864 1.00 97.56 119 ASP A N 1
ATOM 941 C CA . ASP A 1 119 ? -0.777 10.171 -3.077 1.00 97.56 119 ASP A CA 1
ATOM 942 C C . ASP A 1 119 ? -1.952 9.813 -3.982 1.00 97.56 119 ASP A C 1
ATOM 944 O O . ASP A 1 119 ? -2.209 10.477 -4.987 1.00 97.56 119 ASP A O 1
ATOM 948 N N . CYS A 1 120 ? -2.705 8.790 -3.594 1.00 97.94 120 CYS A N 1
ATOM 949 C CA . CYS A 1 120 ? -3.975 8.457 -4.209 1.00 97.94 120 CYS A CA 1
ATOM 950 C C . CYS A 1 120 ? -5.023 8.137 -3.152 1.00 97.94 120 CYS A C 1
ATOM 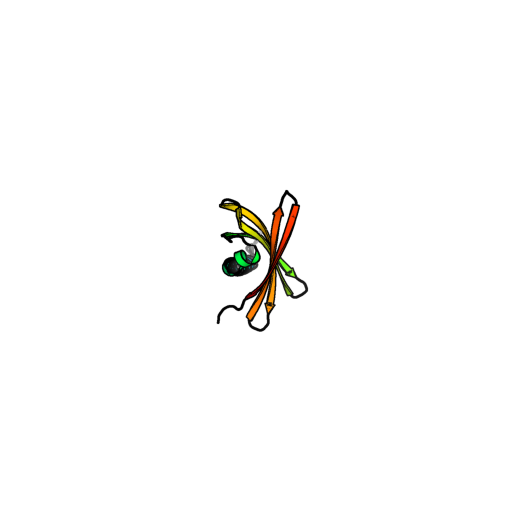952 O O . CYS A 1 120 ? -4.824 7.282 -2.291 1.00 97.94 120 CYS A O 1
ATOM 954 N N . ARG A 1 121 ? -6.176 8.801 -3.247 1.00 98.19 121 ARG A N 1
ATOM 955 C CA . ARG A 1 121 ? -7.303 8.596 -2.337 1.00 98.19 121 ARG A CA 1
ATOM 956 C C . ARG A 1 121 ? -8.489 8.005 -3.086 1.00 98.19 121 ARG A C 1
ATOM 958 O O . ARG A 1 121 ? -8.982 8.624 -4.029 1.00 98.19 121 ARG A O 1
ATOM 965 N N . LYS A 1 122 ? -8.992 6.856 -2.630 1.00 97.38 122 LYS A N 1
ATOM 966 C CA . LYS A 1 122 ? -10.276 6.289 -3.078 1.00 97.38 122 LYS A CA 1
ATOM 967 C C . LYS A 1 122 ? -11.123 5.879 -1.887 1.00 97.38 122 LYS A C 1
ATOM 969 O O . LYS A 1 122 ? -10.607 5.580 -0.813 1.00 97.38 122 LYS A O 1
ATOM 974 N N . THR A 1 123 ? -12.428 5.861 -2.100 1.00 95.44 123 THR A N 1
ATOM 975 C CA . THR A 1 123 ? -13.379 5.235 -1.189 1.00 95.44 123 THR A CA 1
ATOM 976 C C . THR A 1 123 ? -13.907 3.996 -1.884 1.00 95.44 123 THR A C 1
ATOM 978 O O . THR A 1 123 ? -14.451 4.100 -2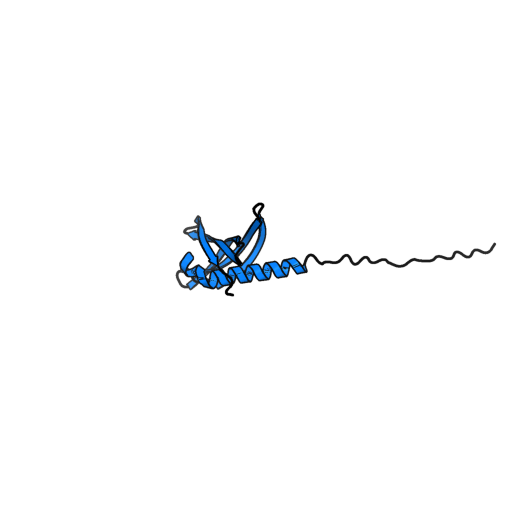.980 1.00 95.44 123 THR A O 1
ATOM 981 N N . ILE A 1 124 ? -13.700 2.840 -1.264 1.00 92.62 124 ILE A N 1
ATOM 982 C CA . ILE A 1 124 ? -14.215 1.558 -1.732 1.00 92.62 124 ILE A CA 1
ATOM 983 C C . ILE A 1 124 ? -15.416 1.171 -0.884 1.00 92.62 124 ILE A C 1
ATOM 985 O O . ILE A 1 124 ? -15.442 1.406 0.325 1.00 92.62 124 ILE A O 1
ATOM 989 N N . HIS A 1 125 ? -16.412 0.583 -1.529 1.00 85.88 125 HIS A N 1
ATOM 990 C CA . HIS A 1 125 ? -17.527 -0.055 -0.853 1.00 85.88 125 HIS A CA 1
ATOM 991 C C . HIS A 1 125 ? -17.348 -1.555 -1.066 1.00 85.88 125 HIS A C 1
ATOM 993 O O . HIS A 1 125 ? -17.283 -1.963 -2.227 1.00 85.88 125 HIS A O 1
ATOM 999 N N . PRO A 1 126 ? -17.227 -2.370 -0.006 1.00 66.62 126 PRO A N 1
ATOM 1000 C CA . PRO A 1 126 ? -17.343 -3.807 -0.164 1.00 66.62 126 PRO A CA 1
ATOM 1001 C C . PRO A 1 126 ? -18.701 -4.045 -0.825 1.00 66.62 126 PRO A C 1
ATOM 1003 O O . PRO A 1 126 ? -19.738 -3.621 -0.312 1.00 66.62 126 PRO A O 1
ATOM 1006 N N . SER A 1 127 ? -18.676 -4.586 -2.039 1.00 58.91 127 SER A N 1
ATOM 1007 C CA . SER A 1 127 ? -19.882 -4.945 -2.777 1.00 58.91 127 SER A CA 1
ATOM 1008 C C . SER A 1 127 ? -20.790 -5.770 -1.863 1.00 58.91 127 SER A C 1
ATOM 1010 O O . SER A 1 127 ? -20.309 -6.714 -1.235 1.00 58.91 127 SER A O 1
ATOM 1012 N N . ARG A 1 128 ? -22.062 -5.361 -1.757 1.00 42.56 128 ARG A N 1
ATOM 1013 C CA . ARG A 1 128 ? -23.115 -6.123 -1.069 1.00 42.56 128 ARG A CA 1
ATOM 1014 C C . ARG A 1 128 ? -23.237 -7.531 -1.634 1.00 42.56 128 ARG A C 1
ATOM 1016 O O . ARG A 1 128 ? -23.088 -7.662 -2.870 1.00 42.56 128 ARG A O 1
#

Radius of gyration: 24.58 Å; Cα contacts (8 Å, |Δi|>4): 191; chains: 1; bounding box: 41×56×88 Å

Sequence (128 aa):
MKNTLVLLLLSFGLFSTTNLSAQSNGDLEYQITKLLDNFCDDYFEGCFGWRYLDITDIKEMKKLSDGRLKVTGTVRNSGWFGTTHNRKFIATLTFLTNDGITINFSKQAINGGVETWSDCRKTIHPSR

Foldseek 3Di:
DDDDDDDDDDDDPPPPPDPPPPVVVVVVVVVVQVVVQVVCCVPVCVQPVWHWDGFPDWDDWDQDPVRKIKTKGWTWTADPPRDIDIWIKIWIWDQDPQQKIKIWIWTWDADPNDIDIGIDIDIDHPDD

Secondary structure (DSSP, 8-state):
-------------------HHHHHHHHHHHHHHHHHHHHHHHHHHHHHSS-EEEEEEEEEEEE-TTS-EEEEEEEEEE-GGG-EEEEEEEEEEEE-TTS-EEEEEEEEEEETTEEEEEEEEEEE----

Solvent-accessible surface area (backbone atoms only — not comparable to full-atom values): 7740 Å² total; per-residue (Å²): 142,83,87,81,86,84,83,82,83,81,74,85,80,79,77,80,77,74,78,71,71,63,63,60,50,54,54,51,50,51,53,52,49,53,54,52,42,55,50,32,72,76,40,32,37,84,65,69,78,31,52,62,74,47,69,78,44,80,77,46,79,43,77,44,98,87,71,32,39,38,38,31,31,34,37,33,28,48,47,77,95,78,39,76,42,82,28,49,36,40,35,40,40,40,81,45,96,81,69,28,36,37,39,40,40,32,36,52,43,73,58,97,85,45,81,46,77,48,73,40,75,50,74,46,62,74,79,129

pLDDT: mean 85.46, std 18.13, range [40.25, 98.62]

Organism: NCBI:txid478744

Nearest PDB structures (foldseek):
  1fr5-assembly1_B  TM=4.796E-01  e=1.363E+00  Enterobacteria phage fr
  6x1k-assembly1_A  TM=5.055E-01  e=5.695E+00  synthetic construct

Mean predicted aligned error: 9.97 Å